Protein AF-A0A914RMU7-F1 (afdb_monomer_lite)

Sequence (123 aa):
MSLKRYVPEGMTCNAFQGTYEAGKSRYKDVPCQDKYRVVLKWPGVADDYIHANYVATPINEKRFICTQDSDSIVMVTNTIEKGFSKCEQYWPNDQGQSVSFGGVEITNTLVSDTSYTLYETAA

Organism: Parascaris equorum (NCBI:txid6256)

Secondary structure (DSSP, 8-state):
--------TT---HHHHHHGGGT--S-TTSPPPSTTEEE---TT-S--EEEEEEEEETTEEEEEETTEETTEE---S-SEETTEE-----S--STT-EEEETTEEEE----------------

Structure (mmCIF, N/CA/C/O backbone):
data_AF-A0A914RMU7-F1
#
_entry.id   AF-A0A914RMU7-F1
#
loop_
_atom_site.group_PDB
_atom_site.id
_atom_site.type_symbol
_atom_site.label_atom_id
_atom_site.label_alt_id
_atom_site.label_comp_id
_atom_site.label_asym_id
_atom_site.label_entity_id
_atom_site.label_seq_id
_atom_site.pdbx_PDB_ins_code
_atom_site.Cartn_x
_atom_site.Cartn_y
_atom_site.Cartn_z
_atom_site.occupancy
_atom_site.B_iso_or_equiv
_atom_site.auth_seq_id
_atom_site.auth_comp_id
_atom_site.auth_asym_id
_atom_site.auth_atom_id
_atom_site.pdbx_PDB_model_num
ATOM 1 N N . MET A 1 1 ? 27.537 12.855 10.674 1.00 46.78 1 MET A N 1
ATOM 2 C CA . MET A 1 1 ? 27.597 11.487 10.113 1.00 46.78 1 MET A CA 1
ATOM 3 C C . MET A 1 1 ? 26.537 11.388 9.033 1.00 46.78 1 MET A C 1
ATOM 5 O O . MET A 1 1 ? 25.381 11.632 9.340 1.00 46.78 1 MET A O 1
ATOM 9 N N . SER A 1 2 ? 26.912 11.116 7.784 1.00 59.78 2 SER A N 1
ATOM 10 C CA . SER A 1 2 ? 25.926 10.789 6.748 1.00 59.78 2 SER A CA 1
ATOM 11 C C . SER A 1 2 ? 25.634 9.297 6.858 1.00 59.78 2 SER A C 1
ATOM 13 O O . SER A 1 2 ? 26.555 8.488 6.725 1.00 59.78 2 SER A O 1
ATOM 15 N N . LEU A 1 3 ? 24.389 8.932 7.171 1.00 59.19 3 LEU A N 1
ATOM 16 C CA . LEU A 1 3 ? 23.931 7.552 7.044 1.00 59.19 3 LEU A CA 1
ATOM 17 C C . LEU A 1 3 ? 24.082 7.168 5.569 1.00 59.19 3 LEU A C 1
ATOM 19 O O . LEU A 1 3 ? 23.363 7.674 4.708 1.00 59.19 3 LEU A O 1
ATOM 23 N N . LYS A 1 4 ? 25.056 6.308 5.257 1.00 64.62 4 LYS A N 1
ATOM 24 C CA . LYS A 1 4 ? 25.181 5.764 3.905 1.00 64.62 4 LYS A CA 1
ATOM 25 C C . LYS A 1 4 ? 23.981 4.860 3.657 1.00 64.62 4 LYS A C 1
ATOM 27 O O . LYS A 1 4 ? 23.780 3.886 4.377 1.00 64.62 4 LYS A O 1
ATOM 32 N N . ARG A 1 5 ? 23.196 5.187 2.631 1.00 69.75 5 ARG A N 1
ATOM 33 C CA . ARG A 1 5 ? 22.109 4.336 2.148 1.00 69.75 5 ARG A CA 1
ATOM 34 C C . ARG A 1 5 ? 22.705 2.995 1.728 1.00 69.75 5 ARG A C 1
ATOM 36 O O . ARG A 1 5 ? 23.502 2.945 0.794 1.00 69.75 5 ARG A O 1
ATOM 43 N N . TYR A 1 6 ? 22.353 1.932 2.443 1.00 79.25 6 TYR A N 1
ATOM 44 C CA . TYR A 1 6 ? 22.706 0.580 2.036 1.00 79.25 6 TYR A CA 1
ATOM 45 C C . TYR A 1 6 ? 21.938 0.243 0.755 1.00 79.25 6 TYR A C 1
ATOM 47 O O . TYR A 1 6 ? 20.719 0.398 0.696 1.00 79.25 6 TYR A O 1
ATOM 55 N N . VAL A 1 7 ? 22.666 -0.169 -0.279 1.00 81.62 7 VAL A N 1
ATOM 56 C CA . VAL A 1 7 ? 22.104 -0.642 -1.543 1.00 81.62 7 VAL A CA 1
ATOM 57 C C . VAL A 1 7 ? 22.676 -2.041 -1.753 1.00 81.62 7 VAL A C 1
ATOM 59 O O . VAL A 1 7 ? 23.881 -2.152 -1.984 1.00 81.62 7 VAL A O 1
ATOM 62 N N . PRO A 1 8 ? 21.860 -3.100 -1.609 1.00 83.94 8 PRO A N 1
ATOM 63 C CA . PRO A 1 8 ? 22.276 -4.455 -1.930 1.00 83.94 8 PRO A CA 1
ATOM 64 C C . PRO A 1 8 ? 22.841 -4.543 -3.349 1.00 83.94 8 PRO A C 1
ATOM 66 O O . PRO A 1 8 ? 22.361 -3.871 -4.267 1.00 83.94 8 PRO A O 1
ATOM 69 N N . GLU A 1 9 ? 23.841 -5.398 -3.537 1.00 89.19 9 GLU A N 1
ATOM 70 C CA . GLU A 1 9 ? 24.390 -5.670 -4.862 1.00 89.19 9 GLU A CA 1
ATOM 71 C C . GLU A 1 9 ? 23.291 -6.203 -5.795 1.00 89.19 9 GLU A C 1
ATOM 73 O O . GLU A 1 9 ? 22.487 -7.056 -5.415 1.00 89.19 9 GLU A O 1
ATOM 78 N N . GLY A 1 10 ? 23.217 -5.653 -7.009 1.00 89.06 10 GLY A N 1
ATOM 79 C CA . GLY A 1 10 ? 22.198 -6.028 -7.992 1.00 89.06 10 GLY A CA 1
ATOM 80 C C . GLY A 1 10 ? 20.775 -5.543 -7.684 1.00 89.06 10 GLY A C 1
ATOM 81 O O . GLY A 1 10 ? 19.845 -5.951 -8.376 1.00 89.06 10 GLY A O 1
ATOM 82 N N . MET A 1 11 ? 20.568 -4.678 -6.682 1.00 90.94 11 MET A N 1
ATOM 83 C CA . MET A 1 11 ? 19.256 -4.071 -6.428 1.00 90.94 11 MET A CA 1
ATOM 84 C C . MET A 1 11 ? 18.809 -3.206 -7.618 1.00 90.94 11 MET A C 1
ATOM 86 O O . MET A 1 11 ? 19.469 -2.226 -7.962 1.00 90.94 11 MET A O 1
ATOM 90 N N . THR A 1 12 ? 17.641 -3.514 -8.185 1.00 95.75 12 THR A N 1
ATOM 91 C CA . THR A 1 12 ? 16.963 -2.685 -9.193 1.00 95.75 12 THR A CA 1
ATOM 92 C C . THR A 1 12 ? 15.662 -2.092 -8.644 1.00 95.75 12 THR A C 1
ATOM 94 O O . THR A 1 12 ? 15.072 -2.617 -7.692 1.00 95.75 12 THR A O 1
ATOM 97 N N . CYS A 1 13 ? 15.228 -0.971 -9.227 1.00 95.25 13 CYS A N 1
ATOM 98 C CA . CYS A 1 13 ? 14.010 -0.237 -8.855 1.00 95.25 13 CYS A CA 1
ATOM 99 C C . CYS A 1 13 ? 13.245 0.249 -10.096 1.00 95.25 13 CYS A C 1
ATOM 101 O O . CYS A 1 13 ? 12.683 1.346 -10.101 1.00 95.25 13 CYS A O 1
ATOM 103 N N . ASN A 1 14 ? 13.262 -0.539 -11.171 1.00 96.38 14 ASN A N 1
ATOM 104 C CA . ASN A 1 14 ? 12.746 -0.137 -12.475 1.00 96.38 14 ASN A CA 1
ATOM 105 C C . ASN A 1 14 ? 11.245 0.165 -12.413 1.00 96.38 14 ASN A C 1
ATOM 107 O O . ASN A 1 14 ? 10.802 1.166 -12.973 1.00 96.38 14 ASN A O 1
ATOM 111 N N . ALA A 1 15 ? 10.466 -0.652 -11.693 1.00 95.69 15 ALA A N 1
ATOM 112 C CA . ALA A 1 15 ? 9.025 -0.434 -11.560 1.00 95.69 15 ALA A CA 1
ATOM 113 C C . ALA A 1 15 ? 8.709 0.847 -10.764 1.00 95.69 15 ALA A C 1
ATOM 115 O O . ALA A 1 15 ? 7.831 1.619 -11.149 1.00 95.69 15 ALA A O 1
ATOM 116 N N . PHE A 1 16 ? 9.474 1.120 -9.701 1.00 95.81 16 PHE A N 1
ATOM 117 C CA . PHE A 1 16 ? 9.376 2.360 -8.923 1.00 95.81 16 PHE A CA 1
ATOM 118 C C . PHE A 1 16 ? 9.691 3.595 -9.773 1.00 95.81 16 PHE A C 1
ATOM 120 O O . PHE A 1 16 ? 8.930 4.559 -9.772 1.00 95.81 16 PHE A O 1
ATOM 127 N N . GLN A 1 17 ? 10.788 3.564 -10.533 1.00 95.69 17 GLN A N 1
ATOM 128 C CA . GLN A 1 17 ? 11.176 4.675 -11.405 1.00 95.69 17 GLN A CA 1
ATOM 129 C C . GLN A 1 17 ? 10.198 4.881 -12.563 1.00 95.69 17 GLN A C 1
ATOM 131 O O . GLN A 1 17 ? 9.840 6.020 -12.847 1.00 95.69 17 GLN A O 1
ATOM 136 N N . GLY A 1 18 ? 9.716 3.804 -13.185 1.00 94.88 18 GLY A N 1
ATOM 137 C CA . GLY A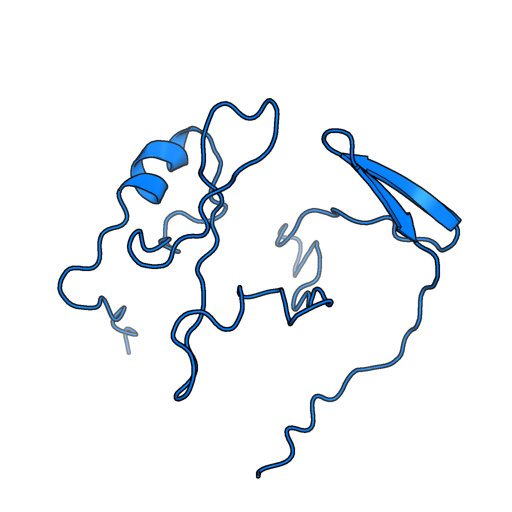 1 18 ? 8.772 3.878 -14.303 1.00 94.88 18 GLY A CA 1
ATOM 138 C C . GLY A 1 18 ? 7.374 4.374 -13.920 1.00 94.88 18 GLY A C 1
ATOM 139 O O . GLY A 1 18 ? 6.628 4.815 -14.788 1.00 94.88 18 GLY A O 1
ATOM 140 N N . THR A 1 19 ? 7.012 4.326 -12.636 1.00 94.00 19 THR A N 1
ATOM 141 C CA . THR A 1 19 ? 5.675 4.710 -12.145 1.00 94.00 19 THR A CA 1
ATOM 142 C C . THR A 1 19 ? 5.669 5.969 -11.280 1.00 94.00 19 THR A C 1
ATOM 144 O O . THR A 1 19 ? 4.597 6.427 -10.881 1.00 94.00 19 THR A O 1
ATOM 147 N N . TYR A 1 20 ? 6.836 6.562 -11.009 1.00 91.31 20 TYR A N 1
ATOM 148 C CA . TYR A 1 20 ? 6.948 7.738 -10.147 1.00 91.31 20 TYR A CA 1
ATOM 149 C C . TYR A 1 20 ? 6.165 8.942 -10.691 1.00 91.31 20 TYR A C 1
ATOM 151 O O . TYR A 1 20 ? 5.390 9.546 -9.956 1.00 91.31 20 TYR A O 1
ATOM 159 N N . GLU A 1 21 ? 6.287 9.236 -11.989 1.00 92.94 21 GLU A N 1
ATOM 160 C CA . GLU A 1 21 ? 5.548 10.334 -12.640 1.00 92.94 21 GLU A CA 1
ATOM 161 C C . GLU A 1 21 ? 4.026 10.091 -12.668 1.00 92.94 21 GLU A C 1
ATOM 163 O 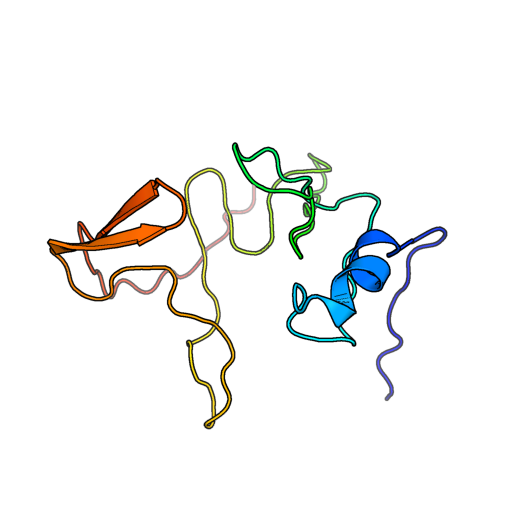O . GLU A 1 21 ? 3.246 11.030 -12.788 1.00 92.94 21 GLU A O 1
ATOM 168 N N . ALA A 1 22 ? 3.585 8.837 -12.495 1.00 92.25 22 ALA A N 1
ATOM 169 C CA . ALA A 1 22 ? 2.176 8.482 -12.324 1.00 92.25 22 ALA A CA 1
ATOM 170 C C . ALA A 1 22 ? 1.687 8.623 -10.866 1.00 92.25 22 ALA A C 1
ATOM 172 O O . ALA A 1 22 ? 0.557 8.248 -10.561 1.00 92.25 22 ALA A O 1
ATOM 173 N N . GLY A 1 23 ? 2.528 9.121 -9.951 1.00 93.31 23 GLY A N 1
ATOM 174 C CA . GLY A 1 23 ? 2.153 9.425 -8.568 1.00 93.31 23 GLY A CA 1
ATOM 175 C C . GLY A 1 23 ? 1.981 8.208 -7.654 1.00 93.31 23 GLY A C 1
ATOM 176 O O . GLY A 1 23 ? 1.385 8.326 -6.587 1.00 93.31 23 GLY A O 1
ATOM 177 N N . LYS A 1 24 ? 2.498 7.031 -8.030 1.00 93.31 24 LYS A N 1
ATOM 178 C CA . LYS A 1 24 ? 2.282 5.776 -7.273 1.00 93.31 24 LYS A CA 1
ATOM 179 C C . LYS A 1 24 ? 3.189 5.577 -6.064 1.00 93.31 24 LYS A C 1
ATOM 181 O O . LYS A 1 24 ? 3.051 4.598 -5.332 1.00 93.31 24 LYS A O 1
ATOM 186 N N . SER A 1 25 ? 4.120 6.497 -5.856 1.00 95.06 25 SER A N 1
ATOM 187 C CA . SER A 1 25 ? 5.075 6.477 -4.755 1.00 95.06 25 SER A CA 1
ATOM 188 C C . SER A 1 25 ? 5.056 7.829 -4.055 1.00 95.06 25 SER A C 1
ATOM 190 O O . SER A 1 25 ? 5.232 8.857 -4.700 1.00 95.06 25 SER A O 1
ATOM 192 N N . ARG A 1 26 ? 4.883 7.832 -2.727 1.00 94.12 26 ARG A N 1
ATOM 193 C CA . ARG A 1 26 ? 4.793 9.071 -1.935 1.00 94.12 26 ARG A CA 1
ATOM 194 C C . ARG A 1 26 ? 6.107 9.859 -1.885 1.00 94.12 26 ARG A C 1
ATOM 196 O O . ARG A 1 26 ? 6.080 11.084 -1.851 1.00 94.12 26 ARG A O 1
ATOM 203 N N . TYR A 1 27 ? 7.245 9.164 -1.869 1.00 92.31 27 TYR A N 1
ATOM 204 C CA . TYR A 1 27 ? 8.566 9.767 -1.688 1.00 92.31 27 TYR A CA 1
ATOM 205 C C . TYR A 1 27 ? 9.551 9.263 -2.745 1.00 92.31 27 TYR A C 1
ATOM 207 O O . TYR A 1 27 ? 9.631 8.063 -3.003 1.00 92.31 27 TYR A O 1
ATOM 215 N N . LYS A 1 28 ? 10.314 10.181 -3.350 1.00 91.38 28 LYS A N 1
ATOM 216 C CA . LYS A 1 28 ? 11.305 9.875 -4.400 1.00 91.38 28 LYS A CA 1
ATOM 217 C C . LYS A 1 28 ? 12.567 9.207 -3.854 1.00 91.38 28 LYS A C 1
ATOM 219 O O . LYS A 1 28 ? 13.236 8.457 -4.559 1.00 91.38 28 LYS A O 1
ATOM 224 N N . ASP A 1 29 ? 12.911 9.524 -2.614 1.00 90.12 29 ASP A N 1
ATOM 225 C CA . ASP A 1 29 ? 14.102 9.067 -1.902 1.00 90.12 29 ASP A CA 1
ATOM 226 C C . ASP A 1 29 ? 13.889 7.750 -1.138 1.00 90.12 29 ASP A C 1
ATOM 228 O O . ASP A 1 29 ? 14.847 7.200 -0.593 1.00 90.12 29 ASP A O 1
ATOM 232 N N . VAL A 1 30 ? 12.668 7.204 -1.167 1.00 91.06 30 VAL A N 1
ATOM 233 C CA . VAL A 1 30 ? 12.312 5.888 -0.620 1.00 91.06 30 VAL A CA 1
ATOM 234 C C . VAL A 1 30 ? 12.072 4.921 -1.788 1.00 91.06 30 VAL A C 1
ATOM 236 O O . VAL A 1 30 ? 10.981 4.912 -2.346 1.00 91.06 30 VAL A O 1
ATOM 239 N N . PRO A 1 31 ? 13.082 4.152 -2.230 1.00 91.12 31 PRO A N 1
ATOM 240 C CA . PRO A 1 31 ? 12.953 3.273 -3.392 1.00 91.12 31 PRO A CA 1
ATOM 241 C C . PRO A 1 31 ? 12.247 1.946 -3.070 1.00 91.12 31 PRO A C 1
ATOM 243 O O . PRO A 1 31 ? 12.531 1.326 -2.046 1.00 91.12 31 PRO A O 1
ATOM 246 N N . CYS A 1 32 ? 11.441 1.447 -4.015 1.00 93.44 32 CYS A N 1
ATOM 247 C CA . CYS A 1 32 ? 10.876 0.091 -3.990 1.00 93.44 32 CYS A CA 1
ATOM 248 C C . CYS A 1 32 ? 11.768 -0.878 -4.777 1.00 93.44 32 CYS A C 1
ATOM 250 O O . CYS A 1 32 ? 12.068 -0.639 -5.949 1.00 93.44 32 CYS A O 1
ATOM 252 N N . GLN A 1 33 ? 12.176 -1.988 -4.162 1.00 93.25 33 GLN A N 1
ATOM 253 C CA . GLN A 1 33 ? 13.032 -2.989 -4.813 1.00 93.25 33 GLN A CA 1
ATOM 254 C C . GLN A 1 33 ? 12.234 -3.889 -5.752 1.00 93.25 33 GLN A C 1
ATOM 256 O O . GLN A 1 33 ? 11.225 -4.443 -5.327 1.00 93.25 33 GLN A O 1
ATOM 261 N N . ASP A 1 34 ? 12.719 -4.138 -6.970 1.00 94.44 34 ASP A N 1
ATOM 262 C CA . ASP A 1 34 ? 12.023 -5.031 -7.907 1.00 94.44 34 ASP A CA 1
ATOM 263 C C . ASP A 1 34 ? 11.996 -6.486 -7.406 1.00 94.44 34 ASP A C 1
ATOM 265 O O . ASP A 1 34 ? 10.970 -7.153 -7.510 1.00 94.44 34 ASP A O 1
ATOM 269 N N . LYS A 1 35 ? 13.103 -6.976 -6.821 1.00 91.94 35 LYS A N 1
ATOM 270 C CA . LYS A 1 35 ? 13.279 -8.393 -6.435 1.00 91.94 35 LYS A CA 1
ATOM 271 C C . LYS A 1 35 ? 12.188 -8.909 -5.488 1.00 91.94 35 LYS A C 1
ATOM 273 O O . LYS A 1 35 ? 11.762 -10.057 -5.602 1.00 91.94 35 LYS A O 1
ATOM 278 N N . TYR A 1 36 ? 11.745 -8.064 -4.560 1.00 90.62 36 TYR A N 1
ATOM 279 C CA . TYR A 1 36 ? 10.777 -8.424 -3.523 1.00 90.62 36 TYR A CA 1
ATOM 280 C C . TYR A 1 36 ? 9.521 -7.557 -3.573 1.00 90.62 36 TYR A C 1
ATOM 282 O O . TYR A 1 36 ? 8.811 -7.475 -2.573 1.00 90.62 36 TYR A O 1
ATOM 290 N N . ARG A 1 37 ? 9.247 -6.847 -4.676 1.00 93.25 37 ARG A N 1
ATOM 291 C CA . ARG A 1 37 ? 8.023 -6.037 -4.754 1.00 93.25 37 ARG A CA 1
ATOM 292 C C . ARG A 1 37 ? 6.789 -6.925 -4.721 1.00 93.25 37 ARG A C 1
ATOM 294 O O . ARG A 1 37 ? 6.792 -8.050 -5.227 1.00 93.25 37 ARG A O 1
ATOM 301 N N . VAL A 1 38 ? 5.724 -6.383 -4.163 1.00 92.38 38 VAL A N 1
ATOM 302 C CA . VAL A 1 38 ? 4.390 -6.950 -4.313 1.00 92.38 38 VAL A CA 1
ATOM 303 C C . VAL A 1 38 ? 3.926 -6.680 -5.744 1.00 92.38 38 VAL A C 1
ATOM 305 O O . VAL A 1 38 ? 4.045 -5.564 -6.247 1.00 92.38 38 VAL A O 1
ATOM 308 N N . VAL A 1 39 ? 3.435 -7.721 -6.412 1.00 92.81 39 VAL A N 1
ATOM 309 C CA . VAL A 1 39 ? 2.903 -7.647 -7.778 1.00 92.81 39 VAL A CA 1
ATOM 310 C C . VAL A 1 39 ? 1.388 -7.740 -7.680 1.00 92.81 39 VAL A C 1
ATOM 312 O O . VAL A 1 39 ? 0.862 -8.790 -7.301 1.00 92.81 39 VAL A O 1
ATOM 315 N N . LEU A 1 40 ? 0.690 -6.645 -7.981 1.00 91.44 40 LEU A N 1
ATOM 316 C CA . LEU A 1 40 ? -0.764 -6.601 -7.900 1.00 91.44 40 LEU A CA 1
ATOM 317 C C . LEU A 1 40 ? -1.403 -7.492 -8.965 1.00 91.44 40 LEU A C 1
ATOM 319 O O . LEU A 1 40 ? -1.012 -7.500 -10.130 1.00 91.44 40 LEU A O 1
ATOM 323 N N . LYS A 1 41 ? -2.437 -8.218 -8.544 1.00 90.69 41 LYS A N 1
ATOM 324 C CA . LYS A 1 41 ? -3.332 -8.980 -9.416 1.00 90.69 41 LYS A CA 1
ATOM 325 C C . LYS A 1 41 ? -4.767 -8.627 -9.042 1.00 90.69 41 LYS A C 1
ATOM 327 O O . LYS A 1 41 ? -5.424 -9.384 -8.335 1.00 90.69 41 LYS A O 1
ATOM 332 N N . TRP A 1 42 ? -5.216 -7.443 -9.459 1.00 87.75 42 TRP A N 1
ATOM 333 C CA . TRP A 1 42 ? -6.567 -6.953 -9.181 1.00 87.75 42 TRP A CA 1
ATOM 334 C C . TRP A 1 42 ? -7.373 -6.791 -10.477 1.00 87.75 42 TRP A C 1
ATOM 336 O O . TRP A 1 42 ? -6.856 -6.198 -11.430 1.00 87.75 42 TRP A O 1
ATOM 346 N N . PRO A 1 43 ? -8.624 -7.285 -10.547 1.00 88.19 43 PRO A N 1
ATOM 347 C CA . PRO A 1 43 ? -9.465 -7.106 -11.725 1.00 88.19 43 PRO A CA 1
ATOM 348 C C . PRO A 1 43 ? -9.658 -5.625 -12.077 1.00 88.19 43 PRO A C 1
ATOM 350 O O . PRO A 1 43 ? -10.056 -4.823 -11.238 1.00 88.19 43 PRO A O 1
ATOM 353 N N . GLY A 1 44 ? -9.399 -5.261 -13.334 1.00 83.62 44 GLY A N 1
ATOM 354 C CA . GLY A 1 44 ? -9.640 -3.904 -13.839 1.00 83.62 44 GLY A CA 1
ATOM 355 C C . GLY A 1 44 ? -8.534 -2.878 -13.565 1.00 83.62 44 GLY A C 1
ATOM 356 O O . GLY A 1 44 ? -8.702 -1.722 -13.944 1.00 83.62 44 GLY A O 1
ATOM 357 N N . VAL A 1 45 ? -7.402 -3.266 -12.965 1.00 84.62 45 VAL A N 1
ATOM 358 C CA . VAL A 1 45 ? -6.225 -2.384 -12.836 1.00 84.62 45 VAL A CA 1
ATOM 359 C C . VAL A 1 45 ? -5.282 -2.603 -14.022 1.00 84.62 45 VAL A C 1
ATOM 361 O O . VAL A 1 45 ? -5.017 -3.738 -14.412 1.00 84.62 45 VAL A O 1
ATOM 364 N N . ALA A 1 46 ? -4.803 -1.506 -14.618 1.00 84.50 46 ALA A N 1
ATOM 365 C CA . ALA A 1 46 ? -4.007 -1.521 -15.851 1.00 84.50 46 ALA A CA 1
ATOM 366 C C . ALA A 1 46 ? -2.542 -1.946 -15.651 1.00 84.50 46 ALA A C 1
ATOM 368 O O . ALA A 1 46 ? -1.854 -2.275 -16.615 1.00 84.50 46 ALA A O 1
ATOM 369 N N . ASP A 1 47 ? -2.055 -1.927 -14.415 1.00 89.44 47 ASP A N 1
ATOM 370 C CA . ASP A 1 47 ? -0.674 -2.230 -14.069 1.00 89.44 47 ASP A CA 1
ATOM 371 C C . ASP A 1 47 ? -0.575 -2.985 -12.742 1.00 89.44 47 ASP A C 1
ATOM 373 O O . ASP A 1 47 ? -1.535 -3.099 -11.982 1.00 89.44 47 ASP A O 1
ATOM 377 N N . ASP A 1 48 ? 0.612 -3.522 -12.483 1.00 94.81 48 ASP A N 1
ATOM 378 C CA . ASP A 1 48 ? 0.865 -4.443 -11.381 1.00 94.81 48 ASP A CA 1
ATOM 379 C C . ASP A 1 48 ? 1.589 -3.790 -10.188 1.00 94.81 48 ASP A C 1
ATOM 381 O O . ASP A 1 48 ? 2.070 -4.497 -9.295 1.00 94.81 48 ASP A O 1
ATOM 385 N N . TYR A 1 49 ? 1.727 -2.460 -10.183 1.00 95.12 49 TYR A N 1
ATOM 386 C CA . TYR A 1 49 ? 2.623 -1.771 -9.263 1.00 95.12 49 TYR A CA 1
ATOM 387 C C . TYR A 1 49 ? 1.893 -1.203 -8.047 1.00 95.12 49 TYR A C 1
ATOM 389 O O . TYR A 1 49 ? 1.013 -0.350 -8.152 1.00 95.12 49 TYR A O 1
ATOM 397 N N . ILE A 1 50 ? 2.373 -1.603 -6.873 1.00 94.06 50 ILE A N 1
ATOM 398 C CA . ILE A 1 50 ? 2.150 -0.928 -5.599 1.00 94.06 50 ILE A CA 1
ATOM 399 C C . ILE A 1 50 ? 3.507 -0.710 -4.935 1.00 94.06 50 ILE A C 1
ATOM 401 O O . ILE A 1 50 ? 4.395 -1.559 -5.035 1.00 94.06 50 ILE A O 1
ATOM 405 N N . HIS A 1 51 ? 3.679 0.420 -4.251 1.00 94.44 51 HIS A N 1
ATOM 406 C CA . HIS A 1 51 ? 4.907 0.710 -3.518 1.00 94.44 51 HIS A CA 1
ATOM 407 C C . HIS A 1 51 ? 4.970 -0.107 -2.215 1.00 94.44 51 HIS A C 1
ATOM 409 O O . HIS A 1 51 ? 4.779 0.417 -1.121 1.00 94.44 51 HIS A O 1
ATOM 415 N N . ALA A 1 52 ? 5.220 -1.409 -2.347 1.00 93.38 52 ALA A N 1
ATOM 416 C CA . ALA A 1 52 ? 5.319 -2.350 -1.244 1.00 93.38 52 ALA A CA 1
ATOM 417 C C . ALA A 1 52 ? 6.331 -3.459 -1.555 1.00 93.38 52 ALA A C 1
ATOM 419 O O . ALA A 1 52 ? 6.402 -3.971 -2.675 1.00 93.38 52 ALA A O 1
ATOM 420 N N . ASN A 1 53 ? 7.082 -3.870 -0.534 1.00 92.31 53 ASN A N 1
ATOM 421 C CA . ASN A 1 53 ? 8.030 -4.974 -0.595 1.00 92.31 53 ASN A CA 1
ATOM 422 C C . ASN A 1 53 ? 7.695 -6.028 0.464 1.00 92.31 53 ASN A C 1
ATOM 424 O O . ASN A 1 53 ? 7.293 -5.687 1.576 1.00 92.31 53 ASN A O 1
ATOM 428 N N . TYR A 1 54 ? 7.913 -7.299 0.128 1.00 90.44 54 TYR A N 1
ATOM 429 C CA . TYR A 1 54 ? 7.965 -8.367 1.118 1.00 90.44 54 TYR A CA 1
ATOM 430 C C . TYR A 1 54 ? 9.235 -8.240 1.961 1.00 90.44 54 TYR A C 1
ATOM 432 O O . TYR A 1 54 ? 10.324 -8.004 1.435 1.00 90.44 54 TYR A O 1
ATOM 440 N N . VAL A 1 55 ? 9.086 -8.436 3.265 1.00 86.06 55 VAL A N 1
ATOM 441 C CA . VAL A 1 55 ? 10.161 -8.480 4.249 1.00 86.06 55 VAL A CA 1
ATOM 442 C C . VAL A 1 55 ? 10.414 -9.931 4.638 1.00 86.06 55 VAL A C 1
ATOM 444 O O . VAL A 1 55 ? 9.493 -10.690 4.963 1.00 86.06 55 VAL A O 1
ATOM 447 N N . ALA A 1 56 ? 11.687 -10.309 4.579 1.00 83.81 56 ALA A N 1
ATOM 448 C CA . ALA A 1 56 ? 12.167 -11.621 4.970 1.00 83.81 56 ALA A CA 1
ATOM 449 C C . ALA A 1 56 ? 12.357 -11.719 6.489 1.00 83.81 56 ALA A C 1
ATOM 451 O O . ALA A 1 56 ? 12.705 -10.745 7.156 1.00 83.81 56 ALA A O 1
ATOM 452 N N . THR A 1 57 ? 12.225 -12.928 7.020 1.00 79.56 57 THR A N 1
ATOM 453 C CA . THR A 1 57 ? 12.757 -13.324 8.328 1.00 79.56 57 THR A CA 1
ATOM 454 C C . THR A 1 57 ? 13.761 -14.462 8.147 1.00 79.56 57 THR A C 1
ATOM 456 O O . THR A 1 57 ? 13.808 -15.051 7.065 1.00 79.56 57 THR A O 1
ATOM 459 N N . PRO A 1 58 ? 14.541 -14.834 9.183 1.00 82.62 58 PRO A N 1
ATOM 460 C CA . PRO A 1 58 ? 15.516 -15.927 9.081 1.00 82.62 58 PRO A CA 1
ATOM 461 C C . PRO A 1 58 ? 14.944 -17.266 8.590 1.00 82.62 58 PRO A C 1
ATOM 463 O O . PRO A 1 58 ? 15.698 -18.128 8.155 1.00 82.62 58 PRO A O 1
ATOM 466 N N . ILE A 1 59 ? 13.622 -17.441 8.660 1.00 82.69 59 ILE A N 1
ATOM 467 C CA . ILE A 1 59 ? 12.917 -18.677 8.305 1.00 82.69 59 ILE A CA 1
ATOM 468 C C . ILE A 1 59 ? 12.037 -18.560 7.051 1.00 82.69 59 ILE A C 1
ATOM 470 O O . ILE A 1 59 ? 11.537 -19.575 6.576 1.00 82.69 59 ILE A O 1
ATOM 474 N N . ASN A 1 60 ? 11.804 -17.356 6.515 1.00 75.44 60 ASN A N 1
ATOM 475 C CA . ASN A 1 60 ? 10.978 -17.164 5.319 1.00 75.44 60 ASN A CA 1
ATOM 476 C C . ASN A 1 60 ? 11.338 -15.857 4.599 1.00 75.44 60 ASN A C 1
ATOM 478 O O . ASN A 1 60 ? 11.205 -14.777 5.168 1.00 75.44 60 ASN A O 1
ATOM 482 N N . GLU A 1 61 ? 11.717 -15.940 3.322 1.00 72.69 61 GLU A N 1
ATOM 483 C CA . GLU A 1 61 ? 12.090 -14.776 2.508 1.00 72.69 61 GLU A CA 1
ATOM 484 C C . GLU A 1 61 ? 10.930 -13.815 2.183 1.00 72.69 61 GLU A C 1
ATOM 486 O O . GLU A 1 61 ? 11.171 -12.680 1.775 1.00 72.69 61 GLU A O 1
ATOM 491 N N . LYS A 1 62 ? 9.672 -14.242 2.345 1.00 70.81 62 LYS A N 1
ATOM 492 C CA . LYS A 1 62 ? 8.469 -13.438 2.079 1.00 70.81 62 LYS A CA 1
ATOM 493 C C . LYS A 1 62 ? 7.452 -13.607 3.198 1.00 70.81 62 LYS A C 1
ATOM 495 O O . LYS A 1 62 ? 6.392 -14.197 2.999 1.00 70.81 62 LYS A O 1
ATOM 500 N N . ARG A 1 63 ? 7.787 -13.125 4.394 1.00 71.12 63 ARG A N 1
ATOM 501 C CA . ARG A 1 63 ? 6.912 -13.313 5.554 1.00 71.12 63 ARG A CA 1
ATOM 502 C C . ARG A 1 63 ? 5.766 -12.311 5.584 1.00 71.12 63 ARG A C 1
ATOM 504 O O . ARG A 1 63 ? 4.630 -12.714 5.793 1.00 71.12 63 ARG A O 1
ATOM 511 N N . PHE A 1 64 ? 6.061 -11.030 5.396 1.00 76.94 64 PHE A N 1
ATOM 512 C CA . PHE A 1 64 ? 5.061 -9.975 5.537 1.00 76.94 64 PHE A CA 1
ATOM 513 C C . PHE A 1 64 ? 5.380 -8.765 4.659 1.00 76.94 64 PHE A C 1
ATOM 515 O O . PHE A 1 64 ? 6.481 -8.652 4.130 1.00 76.94 64 PHE A O 1
ATOM 522 N N . ILE A 1 65 ? 4.420 -7.866 4.480 1.00 78.06 65 ILE A N 1
ATOM 523 C CA . ILE A 1 65 ? 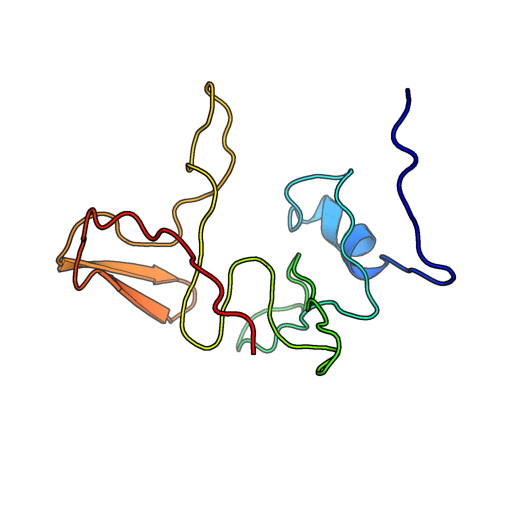4.635 -6.550 3.866 1.00 78.06 65 ILE A CA 1
ATOM 524 C C . ILE A 1 65 ? 4.695 -5.559 5.021 1.00 78.06 65 ILE A C 1
ATOM 526 O O . ILE A 1 65 ? 3.884 -5.678 5.931 1.00 78.06 65 ILE A O 1
ATOM 530 N N . CYS A 1 66 ? 5.613 -4.589 5.037 1.00 64.56 66 CYS A N 1
ATOM 531 C CA . CYS A 1 66 ? 5.552 -3.533 6.057 1.00 64.56 66 CYS A CA 1
ATOM 532 C C . CYS A 1 66 ? 4.139 -2.931 6.054 1.00 64.56 66 CYS A C 1
ATOM 534 O O . CYS A 1 66 ? 3.737 -2.418 5.014 1.00 64.56 66 CYS A O 1
ATOM 536 N N . THR A 1 67 ? 3.426 -3.012 7.186 1.00 57.66 67 THR A N 1
ATOM 537 C CA . THR A 1 67 ? 1.980 -2.747 7.413 1.00 57.66 67 THR A CA 1
ATOM 538 C C . THR A 1 67 ? 1.012 -3.935 7.364 1.00 57.66 67 THR A C 1
ATOM 540 O O . THR A 1 67 ? -0.138 -3.727 7.709 1.00 57.66 67 THR A O 1
ATOM 543 N N . GLN A 1 68 ? 1.418 -5.163 7.039 1.00 56.91 68 GLN A N 1
ATOM 544 C CA . GLN A 1 68 ? 0.580 -6.367 7.139 1.00 56.91 68 GLN A CA 1
ATOM 545 C C . GLN A 1 68 ? 1.239 -7.408 8.051 1.00 56.91 68 GLN A C 1
ATOM 547 O O . GLN A 1 68 ? 2.439 -7.620 7.941 1.00 56.91 68 GLN A O 1
ATOM 552 N N . ASP A 1 69 ? 0.475 -8.090 8.899 1.00 55.69 69 ASP A N 1
ATOM 553 C CA . ASP A 1 69 ? 0.864 -9.358 9.530 1.00 55.69 69 ASP A CA 1
ATOM 554 C C . ASP A 1 69 ? -0.294 -10.340 9.404 1.00 55.69 69 ASP A C 1
ATOM 556 O O . ASP A 1 69 ? -1.303 -10.125 10.059 1.00 55.69 69 ASP A O 1
ATOM 560 N N . SER A 1 70 ? -0.121 -11.364 8.558 1.00 65.62 70 SER A N 1
ATOM 561 C CA . SER A 1 70 ? -0.988 -12.523 8.251 1.00 65.62 70 SER A CA 1
ATOM 562 C C . SER A 1 70 ? -2.504 -12.295 8.063 1.00 65.62 70 SER A C 1
ATOM 564 O O . SER A 1 70 ? -3.018 -12.750 7.050 1.00 65.62 70 SER A O 1
ATOM 566 N N . ASP A 1 71 ? -3.178 -11.533 8.927 1.00 78.50 71 ASP A N 1
ATOM 567 C CA . ASP A 1 71 ? -4.580 -11.087 8.848 1.00 78.50 71 ASP A CA 1
ATOM 568 C C . ASP A 1 71 ? -4.818 -9.658 9.410 1.00 78.50 71 ASP A C 1
ATOM 570 O O . ASP A 1 71 ? -5.953 -9.214 9.569 1.00 78.50 71 ASP A O 1
ATOM 574 N N . SER A 1 72 ? -3.760 -8.917 9.746 1.00 82.81 72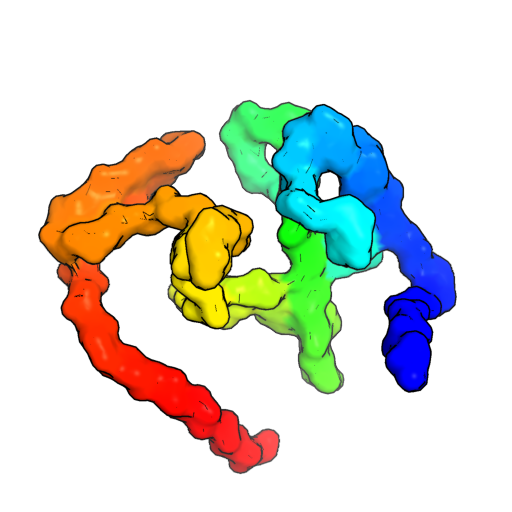 SER A N 1
ATOM 575 C CA . SER A 1 72 ? -3.815 -7.611 10.418 1.00 82.81 72 SER A CA 1
ATOM 576 C C . SER A 1 72 ? -3.086 -6.532 9.627 1.00 82.81 72 SER A C 1
ATOM 578 O O . SER A 1 72 ? -2.054 -6.805 9.016 1.00 82.81 72 SER A O 1
ATOM 580 N N . ILE A 1 73 ? -3.581 -5.290 9.686 1.00 86.00 73 ILE A N 1
ATOM 581 C CA . ILE A 1 73 ? -2.861 -4.106 9.202 1.00 86.00 73 ILE A CA 1
ATOM 582 C C . ILE A 1 73 ? -2.332 -3.314 10.397 1.00 86.00 73 ILE A C 1
ATOM 584 O O . ILE A 1 73 ? -3.099 -2.945 11.283 1.00 86.00 73 ILE A O 1
ATOM 588 N N . VAL A 1 74 ? -1.031 -3.020 10.409 1.00 85.38 74 VAL A N 1
ATOM 589 C CA . VAL A 1 74 ? -0.392 -2.204 11.453 1.00 85.38 74 VAL A CA 1
ATOM 590 C C . VAL A 1 74 ? -0.000 -0.850 10.870 1.00 85.38 74 VAL A C 1
ATOM 592 O O . VAL A 1 74 ? 0.954 -0.741 10.098 1.00 85.38 74 VAL A O 1
ATOM 595 N N . MET A 1 75 ? -0.729 0.196 11.258 1.00 87.00 75 MET A N 1
ATOM 596 C CA . MET A 1 75 ? -0.419 1.581 10.911 1.00 87.00 75 MET A CA 1
ATOM 597 C C . MET A 1 75 ? 0.371 2.242 12.042 1.00 87.00 75 MET A C 1
ATOM 599 O O . MET A 1 75 ? -0.087 2.313 13.176 1.00 87.00 75 MET A O 1
ATOM 603 N N . VAL A 1 76 ? 1.570 2.731 11.723 1.00 88.06 76 VAL A N 1
ATOM 604 C CA . VAL A 1 76 ? 2.527 3.271 12.711 1.00 88.06 76 VAL A CA 1
ATOM 605 C C . VAL A 1 76 ? 2.642 4.797 12.684 1.00 88.06 76 VAL A C 1
ATOM 607 O O . VAL A 1 76 ? 3.534 5.362 13.311 1.00 88.06 76 VAL A O 1
ATOM 610 N N . THR A 1 77 ? 1.775 5.473 11.930 1.00 87.19 77 THR A N 1
ATOM 611 C CA . THR A 1 77 ? 1.769 6.934 11.785 1.00 87.19 77 THR A CA 1
ATOM 612 C C . THR A 1 77 ? 0.350 7.453 11.934 1.00 87.19 77 THR A C 1
ATOM 614 O O . THR A 1 77 ? -0.606 6.736 11.650 1.00 87.19 77 THR A O 1
ATOM 617 N N . ASN A 1 78 ? 0.201 8.728 12.277 1.00 91.12 78 ASN A N 1
ATOM 618 C CA . ASN A 1 78 ? -1.073 9.416 12.054 1.00 91.12 78 ASN A CA 1
ATOM 619 C C . ASN A 1 78 ? -1.222 9.781 10.566 1.00 91.12 78 ASN A C 1
ATOM 621 O O . ASN A 1 78 ? -0.248 9.739 9.809 1.00 91.12 78 ASN A O 1
ATOM 625 N N . THR A 1 79 ? -2.425 10.166 10.128 1.00 93.69 79 THR A N 1
ATOM 626 C CA . THR A 1 79 ? -2.636 10.704 8.766 1.00 93.69 79 THR A CA 1
ATOM 627 C C . THR A 1 79 ? -1.911 12.034 8.576 1.00 93.69 79 THR A C 1
ATOM 629 O O . THR A 1 79 ? -1.330 12.287 7.520 1.00 93.69 79 THR A O 1
ATOM 632 N N . ILE A 1 80 ? -1.866 12.856 9.629 1.00 94.62 80 ILE A N 1
ATOM 633 C CA . ILE A 1 80 ? -1.159 14.135 9.673 1.00 94.62 80 ILE A CA 1
ATOM 634 C C . ILE A 1 80 ? -0.215 14.151 10.875 1.00 94.62 80 ILE A C 1
ATOM 636 O O . ILE A 1 80 ? -0.619 13.897 12.008 1.00 94.62 80 ILE A O 1
ATOM 640 N N . GLU A 1 81 ? 1.040 14.529 10.642 1.00 93.19 81 GLU A N 1
ATOM 641 C CA . GLU A 1 81 ? 2.036 14.734 11.693 1.00 93.19 81 GLU A CA 1
ATOM 642 C C . GLU A 1 81 ? 2.703 16.091 11.521 1.00 93.19 81 GLU A C 1
ATOM 644 O O . GLU A 1 81 ? 3.252 16.397 10.460 1.00 93.19 81 GLU A O 1
ATOM 649 N N . LYS A 1 82 ? 2.677 16.915 12.575 1.00 94.31 82 LYS A N 1
ATOM 650 C CA . LYS A 1 82 ? 3.261 18.270 12.565 1.00 94.31 82 LYS A CA 1
ATOM 651 C C . LYS A 1 82 ? 2.775 19.123 11.376 1.00 94.31 82 LYS A C 1
ATOM 653 O O . LYS A 1 82 ? 3.538 19.911 10.831 1.00 94.31 82 LYS A O 1
ATOM 658 N N . GLY A 1 83 ? 1.521 18.934 10.961 1.00 94.81 83 GLY A N 1
ATOM 659 C CA . GLY A 1 83 ? 0.908 19.643 9.831 1.00 94.81 83 GLY A CA 1
ATOM 660 C C . GLY A 1 83 ? 1.215 19.067 8.444 1.00 94.81 83 GLY A C 1
ATOM 661 O O . GLY A 1 83 ? 0.711 19.592 7.458 1.00 94.81 83 GLY A O 1
ATOM 662 N N . PHE A 1 84 ? 1.993 17.987 8.340 1.00 93.94 84 PHE A N 1
ATOM 663 C CA . PHE A 1 84 ? 2.304 17.337 7.065 1.00 93.94 84 PHE A CA 1
ATOM 664 C C . PHE A 1 84 ? 1.494 16.051 6.890 1.00 93.94 84 PHE A C 1
ATOM 666 O O . PHE A 1 84 ? 1.459 15.225 7.802 1.00 93.94 84 PHE A O 1
ATOM 673 N N . SER A 1 85 ? 0.906 15.849 5.705 1.00 95.31 85 SER A N 1
ATOM 674 C CA . SER A 1 85 ? 0.273 14.572 5.340 1.00 95.31 85 SER A CA 1
ATOM 675 C C . SER A 1 85 ? 1.318 13.450 5.295 1.00 95.31 85 SER A C 1
ATOM 677 O O . SER A 1 85 ? 2.341 13.547 4.605 1.00 95.31 85 SER A O 1
ATOM 679 N N . LYS A 1 86 ? 1.063 12.388 6.060 1.00 93.62 86 LYS A N 1
ATOM 680 C CA . LYS A 1 86 ? 1.873 11.165 6.142 1.00 93.62 86 LYS A CA 1
ATOM 681 C C . LYS A 1 86 ? 1.161 9.966 5.537 1.00 93.62 86 LYS A C 1
ATOM 683 O O . LYS A 1 86 ? 1.812 9.131 4.914 1.00 93.62 86 LYS A O 1
ATOM 688 N N . CYS A 1 87 ? -0.157 9.904 5.681 1.00 93.50 87 CYS A N 1
ATOM 689 C CA . CYS A 1 87 ? -0.972 8.797 5.211 1.00 93.50 87 CYS A CA 1
ATOM 690 C C . CYS A 1 87 ? -2.366 9.295 4.816 1.00 93.50 87 CYS A C 1
ATOM 692 O O . CYS A 1 87 ? -2.858 10.263 5.394 1.00 93.50 87 CYS A O 1
ATOM 694 N N . GLU A 1 88 ? -2.994 8.616 3.858 1.00 93.56 88 GLU A N 1
ATOM 695 C CA . GLU A 1 88 ? -4.406 8.840 3.542 1.00 93.56 88 GLU A CA 1
ATOM 696 C C . GLU A 1 88 ? -5.281 7.949 4.418 1.00 93.56 88 GLU A C 1
ATOM 698 O O . GLU A 1 88 ? -4.861 6.870 4.836 1.00 93.56 88 GLU A O 1
ATOM 703 N N . GLN A 1 89 ? -6.515 8.376 4.663 1.00 93.75 89 GLN A N 1
ATOM 704 C CA . GLN A 1 89 ? -7.479 7.572 5.399 1.00 93.75 89 GLN A CA 1
ATOM 705 C C . GLN A 1 89 ? -8.150 6.558 4.461 1.00 93.75 89 GLN A C 1
ATOM 707 O O . GLN A 1 89 ? -9.085 6.885 3.735 1.00 93.75 89 GLN A O 1
ATOM 712 N N . TYR A 1 90 ? -7.668 5.318 4.485 1.00 93.31 90 TYR A N 1
ATOM 713 C CA . TYR A 1 90 ? -8.194 4.202 3.684 1.00 93.31 90 TYR A CA 1
ATOM 714 C C . TYR A 1 90 ? -9.179 3.304 4.460 1.00 93.31 90 TYR A C 1
ATOM 716 O O . TYR A 1 90 ? -9.510 2.212 4.004 1.00 93.31 90 TYR A O 1
ATOM 724 N N . TRP A 1 91 ? -9.652 3.751 5.628 1.00 94.75 91 TRP A N 1
ATOM 725 C CA . TRP A 1 91 ? -10.584 3.031 6.502 1.00 94.75 91 TRP A CA 1
ATOM 726 C C . TRP A 1 91 ? -11.707 3.960 7.023 1.00 94.75 91 TRP A C 1
ATOM 728 O O . TRP A 1 91 ? -11.521 5.181 7.080 1.00 94.75 91 TRP A O 1
ATOM 738 N N . PRO A 1 92 ? -12.877 3.424 7.422 1.00 96.44 92 PRO A N 1
ATOM 739 C CA . PRO A 1 92 ? -13.906 4.199 8.120 1.00 96.44 92 PRO A CA 1
ATOM 740 C C . PRO A 1 92 ? -13.496 4.464 9.577 1.00 96.44 92 PRO A C 1
ATOM 742 O O . PRO A 1 92 ? -13.119 3.527 10.279 1.00 96.44 92 PRO A O 1
ATOM 745 N N . ASN A 1 93 ? -13.577 5.712 10.053 1.00 92.56 93 ASN A N 1
ATOM 746 C CA . ASN A 1 93 ? -13.138 6.061 11.416 1.00 92.56 93 ASN A CA 1
ATOM 747 C C . ASN A 1 93 ? -14.118 5.594 12.486 1.00 92.56 93 ASN A C 1
ATOM 749 O O . ASN A 1 93 ? -13.689 5.051 13.502 1.00 92.56 93 ASN A O 1
ATOM 753 N N . ASP A 1 94 ? -15.413 5.804 12.261 1.00 93.62 94 ASP A N 1
ATOM 754 C CA . ASP A 1 94 ? -16.407 5.559 13.296 1.00 93.62 94 ASP A CA 1
ATOM 755 C C . ASP A 1 94 ? -17.012 4.163 13.153 1.00 93.62 94 ASP A C 1
ATOM 757 O O . ASP A 1 94 ? -17.256 3.669 12.048 1.00 93.62 94 ASP A O 1
ATOM 761 N N . GLN A 1 95 ? -17.294 3.531 14.291 1.00 95.38 95 GLN A N 1
ATOM 762 C CA . GLN A 1 95 ? -17.977 2.245 14.319 1.00 95.38 95 GLN A CA 1
ATOM 763 C C . GLN A 1 95 ? -19.328 2.334 13.590 1.00 95.38 95 GLN A C 1
ATOM 765 O O . GLN A 1 95 ? -20.121 3.248 13.811 1.00 95.38 95 GLN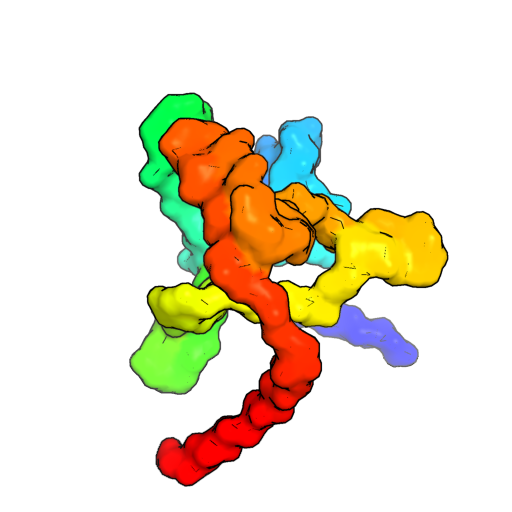 A O 1
ATOM 770 N N . GLY A 1 96 ? -19.594 1.355 12.730 1.00 96.19 96 GLY A N 1
ATOM 771 C CA . GLY A 1 96 ? -20.785 1.280 11.890 1.00 96.19 96 GLY A CA 1
ATOM 772 C C . GLY A 1 96 ? -20.673 2.034 10.564 1.00 96.19 96 GLY A C 1
ATOM 773 O O . GLY A 1 96 ? -21.571 1.901 9.736 1.00 96.19 96 GLY A O 1
ATOM 774 N N . GLN A 1 97 ? -19.598 2.794 10.326 1.00 97.50 97 GLN A N 1
ATOM 775 C CA . GLN A 1 97 ? -19.355 3.396 9.016 1.00 97.50 97 GLN A CA 1
ATOM 776 C C . GLN A 1 97 ? -18.757 2.392 8.033 1.00 97.50 97 GLN A C 1
ATOM 778 O O . GLN A 1 97 ? -17.959 1.522 8.399 1.00 97.50 97 GLN A O 1
ATOM 783 N N . SER A 1 98 ? -19.088 2.603 6.761 1.00 97.50 98 SER A N 1
ATOM 784 C CA . SER A 1 98 ? -18.555 1.843 5.638 1.00 97.50 98 SER A CA 1
ATOM 785 C C . SER A 1 98 ? -18.048 2.775 4.545 1.00 97.50 98 SER A C 1
ATOM 787 O O . SER A 1 98 ? -18.584 3.862 4.327 1.00 97.50 98 SER A O 1
ATOM 789 N N . VAL A 1 99 ? -17.013 2.337 3.838 1.00 96.69 99 VAL A N 1
ATOM 790 C CA . VAL A 1 99 ? -16.442 3.021 2.675 1.00 96.69 99 VAL A CA 1
ATOM 791 C C . VAL A 1 99 ? -16.166 1.999 1.578 1.00 96.69 99 VAL A C 1
ATOM 793 O O . VAL A 1 99 ? -15.816 0.857 1.864 1.00 96.69 99 VAL A O 1
ATOM 796 N N . SER A 1 100 ? -16.341 2.392 0.317 1.00 95.69 100 SER A N 1
ATOM 797 C CA . SER A 1 100 ? -16.114 1.517 -0.836 1.00 95.69 100 SER A CA 1
ATOM 798 C C . SER A 1 100 ? -14.921 1.977 -1.666 1.00 95.69 100 SER A C 1
ATOM 800 O O . SER A 1 100 ? -14.858 3.132 -2.086 1.00 95.69 100 SER A O 1
ATOM 802 N N . PHE A 1 101 ? -14.016 1.049 -1.970 1.00 90.94 101 PHE A N 1
ATOM 803 C CA . PHE A 1 101 ? -12.860 1.267 -2.835 1.00 90.94 101 PHE A CA 1
ATOM 804 C C . PHE A 1 101 ? -12.743 0.136 -3.852 1.00 90.94 101 PHE A C 1
ATOM 806 O O . PHE A 1 101 ? -12.622 -1.026 -3.480 1.00 90.94 101 PHE A O 1
ATOM 813 N N . GLY A 1 102 ? -12.759 0.457 -5.149 1.00 86.88 102 GLY A N 1
ATOM 814 C CA . GLY A 1 102 ? -12.440 -0.518 -6.202 1.00 86.88 102 GLY A CA 1
ATOM 815 C C . GLY A 1 102 ? -13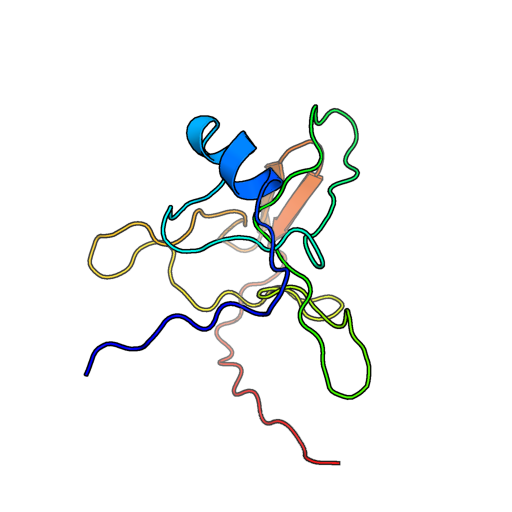.295 -1.795 -6.194 1.00 86.88 102 GLY A C 1
ATOM 816 O O . GLY A 1 102 ? -12.797 -2.854 -6.569 1.00 86.88 102 GLY A O 1
ATOM 817 N N . GLY A 1 103 ? -14.555 -1.707 -5.750 1.00 88.56 103 GLY A N 1
ATOM 818 C CA . GLY A 1 103 ? -15.464 -2.854 -5.615 1.00 88.56 103 GLY A CA 1
ATOM 819 C C . GLY A 1 103 ? -15.361 -3.612 -4.285 1.00 88.56 103 GLY A C 1
ATOM 820 O O . GLY A 1 103 ? -16.053 -4.611 -4.116 1.00 88.56 103 GLY A O 1
ATOM 821 N N . VAL A 1 104 ? -14.531 -3.147 -3.348 1.00 91.50 104 VAL A N 1
ATOM 822 C CA . VAL A 1 104 ? -14.441 -3.655 -1.972 1.00 91.50 104 VAL A CA 1
ATOM 823 C C . VAL A 1 104 ? -15.151 -2.693 -1.035 1.00 91.50 104 VAL A C 1
ATOM 825 O O . VAL A 1 104 ? -14.839 -1.504 -1.029 1.00 91.50 104 VAL A O 1
ATOM 828 N N . GLU A 1 105 ? -16.064 -3.209 -0.220 1.00 96.56 105 GLU A N 1
ATOM 829 C CA . GLU A 1 105 ? -16.648 -2.471 0.896 1.00 96.56 105 GLU A CA 1
ATOM 830 C C . GLU A 1 105 ? -15.877 -2.788 2.181 1.00 96.56 105 GLU A C 1
ATOM 832 O O . GLU A 1 105 ? -15.660 -3.950 2.526 1.00 96.56 105 GLU A O 1
ATOM 837 N N . ILE A 1 106 ? -15.449 -1.742 2.881 1.00 96.50 106 ILE A N 1
ATOM 838 C CA . ILE A 1 106 ? -14.751 -1.816 4.161 1.00 96.50 106 ILE A CA 1
ATOM 839 C C . ILE A 1 106 ? -15.691 -1.245 5.211 1.00 96.50 106 ILE A C 1
ATOM 841 O O . ILE A 1 106 ? -16.080 -0.085 5.108 1.00 96.50 106 ILE A O 1
ATOM 845 N N . THR A 1 107 ? -16.019 -2.039 6.228 1.00 97.56 107 THR A N 1
ATOM 846 C CA . THR A 1 107 ? -16.913 -1.646 7.324 1.00 97.56 107 THR A CA 1
ATOM 847 C C . THR A 1 107 ? -16.159 -1.675 8.643 1.00 97.56 107 THR A C 1
ATOM 849 O O . THR A 1 107 ? -15.506 -2.665 8.969 1.00 97.56 107 THR A O 1
ATOM 852 N N . ASN A 1 108 ? -16.266 -0.600 9.419 1.00 96.69 108 ASN A N 1
ATOM 853 C CA . ASN A 1 108 ? -15.691 -0.527 10.752 1.00 96.69 108 ASN A CA 1
ATOM 854 C C . ASN A 1 108 ? -16.681 -1.152 11.735 1.00 96.69 108 ASN A C 1
ATOM 856 O O . ASN A 1 108 ? -17.721 -0.579 12.051 1.00 96.69 108 ASN A O 1
ATOM 860 N N . THR A 1 109 ? -16.370 -2.352 12.211 1.00 96.69 109 THR A N 1
ATOM 861 C CA . THR A 1 109 ? -17.235 -3.078 13.146 1.00 96.69 109 THR A CA 1
ATOM 862 C C . THR A 1 109 ? -16.970 -2.722 14.606 1.00 96.69 109 THR A C 1
ATOM 864 O O . THR A 1 109 ? -17.837 -2.955 15.449 1.00 96.69 109 THR A O 1
ATOM 867 N N . LEU A 1 110 ? -15.785 -2.189 14.918 1.00 94.06 110 LEU A N 1
ATOM 868 C CA . LEU A 1 110 ? -15.335 -1.897 16.275 1.00 94.06 110 LEU A CA 1
ATOM 869 C C . LEU A 1 110 ? -14.175 -0.893 16.264 1.00 94.06 110 LEU A C 1
ATOM 871 O O . LEU A 1 110 ? -13.217 -1.057 15.512 1.00 94.06 110 LEU A O 1
ATOM 875 N N . VAL A 1 111 ? -14.217 0.059 17.198 1.00 91.81 111 VAL A N 1
ATOM 876 C CA . VAL A 1 111 ? -13.077 0.907 17.570 1.00 91.81 111 VAL A CA 1
ATOM 877 C C . VAL A 1 111 ? -12.688 0.577 19.010 1.00 91.81 111 VAL A C 1
ATOM 879 O O . VAL A 1 111 ? -13.551 0.490 19.882 1.00 91.81 111 VAL A O 1
ATOM 882 N N . SER A 1 112 ? -11.399 0.350 19.255 1.00 89.00 112 SER A N 1
ATOM 883 C CA . SER A 1 112 ? -10.857 0.030 20.578 1.00 89.00 112 SER A CA 1
ATOM 884 C C . SER A 1 112 ? -9.567 0.807 20.808 1.00 89.00 112 SER A C 1
ATOM 886 O O . SER A 1 112 ? -8.654 0.732 19.991 1.00 89.00 112 SER A O 1
ATOM 888 N N . ASP A 1 113 ? -9.464 1.486 21.951 1.00 79.56 113 ASP A N 1
ATOM 889 C CA . ASP A 1 113 ? -8.279 2.259 22.353 1.00 79.56 113 ASP A CA 1
ATOM 890 C C . ASP A 1 113 ? -7.186 1.387 22.998 1.00 79.56 113 ASP A C 1
ATOM 892 O O . ASP A 1 113 ? -6.333 1.867 23.748 1.00 79.56 113 ASP A O 1
ATOM 896 N N . THR A 1 114 ? -7.209 0.074 22.759 1.00 70.06 114 THR A N 1
ATOM 897 C CA . THR A 1 114 ? -6.234 -0.829 23.376 1.00 70.06 114 THR A CA 1
ATOM 898 C C . THR A 1 114 ? -4.852 -0.582 22.771 1.00 70.06 114 THR A C 1
ATOM 900 O O . THR A 1 114 ? -4.606 -0.877 21.603 1.00 70.06 114 THR A O 1
ATOM 903 N N . SER A 1 115 ? -3.924 -0.057 23.571 1.00 56.06 115 SER A N 1
ATOM 904 C CA . SER A 1 115 ? -2.520 0.072 23.186 1.00 56.06 115 SER A CA 1
ATOM 905 C C . SER A 1 115 ? -1.895 -1.319 23.038 1.00 56.06 115 SER A C 1
ATOM 907 O O . SER A 1 115 ? -1.669 -2.007 24.036 1.00 56.06 115 SER A O 1
ATOM 909 N N . TYR A 1 116 ? -1.598 -1.746 21.811 1.00 53.62 116 TYR A N 1
ATOM 910 C CA . TYR A 1 116 ? -0.805 -2.952 21.589 1.00 53.62 116 TYR A CA 1
ATOM 911 C C . TYR A 1 116 ? 0.656 -2.672 21.958 1.00 53.62 116 TYR A C 1
ATOM 913 O O . TYR A 1 116 ? 1.395 -2.051 21.197 1.00 53.62 116 TYR A O 1
ATOM 921 N N . THR A 1 117 ? 1.093 -3.149 23.122 1.00 44.25 117 THR A N 1
ATOM 922 C CA . THR A 1 117 ? 2.521 -3.371 23.374 1.00 44.25 117 THR A CA 1
ATOM 923 C C . THR A 1 117 ? 2.874 -4.713 22.742 1.00 44.25 117 THR A C 1
ATOM 925 O O . THR A 1 117 ? 2.488 -5.758 23.264 1.00 44.25 117 THR A O 1
ATOM 928 N N . LEU A 1 118 ? 3.565 -4.704 21.600 1.00 45.59 118 LEU A N 1
ATOM 929 C CA . LEU A 1 118 ? 4.120 -5.929 21.024 1.00 45.59 118 LEU A CA 1
ATOM 930 C C . LEU A 1 118 ? 5.221 -6.447 21.961 1.00 45.59 118 LEU A C 1
ATOM 932 O O . LEU A 1 118 ? 6.347 -5.954 21.943 1.00 45.59 118 LEU A O 1
ATOM 936 N N . TYR A 1 119 ? 4.889 -7.419 22.809 1.00 42.84 119 TYR A N 1
ATOM 937 C CA . TYR A 1 119 ? 5.881 -8.261 23.466 1.00 42.84 119 TYR A CA 1
ATOM 938 C C . TYR A 1 119 ? 6.156 -9.448 22.541 1.00 42.84 119 TYR A C 1
ATOM 940 O O . TYR A 1 119 ? 5.329 -10.350 22.431 1.00 42.84 119 TYR A O 1
ATOM 948 N N . GLU A 1 120 ? 7.303 -9.461 21.863 1.00 47.44 120 GLU A N 1
ATOM 949 C CA . GLU A 1 120 ? 7.795 -10.693 21.243 1.00 47.44 120 GLU A CA 1
ATOM 950 C C . GLU A 1 120 ? 8.266 -11.644 22.352 1.00 47.44 120 GLU A C 1
ATOM 952 O O . GLU A 1 120 ? 9.216 -11.357 23.083 1.00 47.44 120 GLU A O 1
ATOM 957 N N . THR A 1 121 ? 7.603 -12.792 22.495 1.00 40.19 121 THR A N 1
ATOM 958 C CA . THR A 1 121 ? 8.167 -13.933 23.221 1.00 40.19 121 THR A CA 1
ATOM 959 C C . THR A 1 121 ? 9.276 -14.548 22.384 1.00 40.19 121 THR A C 1
ATOM 961 O O . THR A 1 121 ? 9.026 -15.043 21.285 1.00 40.19 121 THR A O 1
ATOM 964 N N . ALA A 1 122 ? 10.489 -14.548 22.934 1.00 37.41 122 ALA A N 1
ATOM 965 C CA . ALA A 1 122 ? 11.564 -15.405 22.467 1.00 37.41 122 ALA A CA 1
ATOM 966 C C . ALA A 1 122 ? 11.134 -16.877 22.576 1.00 37.41 122 ALA A C 1
ATOM 968 O O . ALA A 1 122 ? 10.739 -17.330 23.653 1.00 37.41 122 ALA A O 1
ATOM 969 N N . ALA A 1 123 ? 11.241 -17.606 21.469 1.00 35.81 123 ALA A N 1
ATOM 970 C CA . ALA A 1 123 ? 11.373 -19.056 21.439 1.00 35.81 123 ALA A CA 1
ATOM 971 C C . ALA A 1 123 ? 12.384 -19.420 20.349 1.00 35.81 123 ALA A C 1
ATOM 973 O O . ALA A 1 123 ? 12.244 -18.882 19.225 1.00 35.81 123 ALA A O 1
#

Foldseek 3Di:
DDPPPDDPPPWDQVVVVVCVVVVQDPDPVDGATPVFAQFDDAPPDPGRDHRWGAPDDPVGRRQAIQQDHPHGGDDPDDCDDPRDGDDDPPADDDAQDWDDDPNDIHHRPDDDPDDDPDDDDDD

Radius of gyration: 17.33 Å; chains: 1; bounding box: 48×39×39 Å

pLDDT: mean 84.41, std 15.21, range [35.81, 97.56]

InterPro domains:
  IPR000242 Tyrosine-specific protein phosphatase, PTPase domain [PF00102] (23-69)
  IPR000242 Tyrosine-specific protein phosphatase, PTPase domain [PS50055] (24-123)
  IPR029021 Protein-tyrosine phosphatase-like [G3DSA:3.90.190.10] (2-122)
  IPR029021 Protein-tyrosine phosphatase-like [SSF52799] (8-113)
  IPR052782 Oocyte-to-zygote transition regulator [PTHR46163] (2-68)